Protein AF-A0A0F9HUR4-F1 (afdb_monomer_lite)

Radius of gyration: 11.78 Å; chains: 1; bounding box: 22×33×27 Å

Organism: NCBI:txid412755

Structure (mmCIF, N/CA/C/O backbone):
data_AF-A0A0F9HUR4-F1
#
_entry.id   AF-A0A0F9HUR4-F1
#
loop_
_atom_site.group_PDB
_atom_site.id
_atom_site.type_symbol
_atom_site.label_atom_id
_atom_site.label_alt_id
_atom_site.label_comp_id
_atom_site.label_asym_id
_atom_site.label_entity_id
_atom_site.label_seq_id
_atom_site.pdbx_PDB_ins_code
_atom_site.Cartn_x
_atom_site.Cartn_y
_atom_site.Cartn_z
_atom_site.occupancy
_atom_site.B_iso_or_equiv
_atom_site.auth_seq_id
_atom_site.auth_comp_id
_atom_site.auth_asym_id
_atom_site.auth_atom_id
_atom_site.pdbx_PDB_model_num
ATOM 1 N N . MET A 1 1 ? 6.394 24.442 -8.299 1.00 49.44 1 MET A N 1
ATOM 2 C CA . MET A 1 1 ? 6.551 22.978 -8.207 1.00 49.44 1 MET A CA 1
ATOM 3 C C . MET A 1 1 ? 5.622 22.363 -9.223 1.00 49.44 1 MET A C 1
ATOM 5 O O . MET A 1 1 ? 4.449 22.718 -9.255 1.00 49.44 1 MET A O 1
ATOM 9 N N . THR A 1 2 ? 6.180 21.580 -10.135 1.00 52.22 2 THR A N 1
ATOM 10 C CA . THR A 1 2 ? 5.461 20.987 -11.261 1.00 52.22 2 THR A CA 1
ATOM 11 C C . THR A 1 2 ? 4.854 19.667 -10.791 1.00 52.22 2 THR A C 1
ATOM 13 O O . THR A 1 2 ? 5.574 18.832 -10.255 1.00 52.22 2 THR A O 1
ATOM 16 N N . VAL A 1 3 ? 3.554 19.448 -11.017 1.00 58.03 3 VAL A N 1
ATOM 17 C CA . VAL A 1 3 ? 2.794 18.240 -10.601 1.00 58.03 3 VAL A CA 1
ATOM 18 C C . VAL A 1 3 ? 3.476 16.917 -11.019 1.00 58.03 3 VAL A C 1
ATOM 20 O O . VAL A 1 3 ? 3.301 15.870 -10.389 1.00 58.03 3 VAL A O 1
ATOM 23 N N . PHE A 1 4 ? 4.298 16.970 -12.069 1.00 57.03 4 PHE A N 1
ATOM 24 C CA . PHE A 1 4 ? 5.119 15.862 -12.555 1.00 57.03 4 PHE A CA 1
ATOM 25 C C . PHE A 1 4 ? 6.256 15.453 -11.601 1.00 57.03 4 PHE A C 1
ATOM 27 O O . PHE A 1 4 ? 6.496 14.258 -11.436 1.00 57.03 4 PHE A O 1
ATOM 34 N N . GLU A 1 5 ? 6.928 16.397 -10.939 1.00 57.41 5 GLU A N 1
ATOM 35 C CA . GLU A 1 5 ? 8.062 16.104 -10.045 1.00 57.41 5 GLU A CA 1
ATOM 36 C C . GLU A 1 5 ? 7.598 15.475 -8.726 1.00 57.41 5 GLU A C 1
ATOM 38 O O .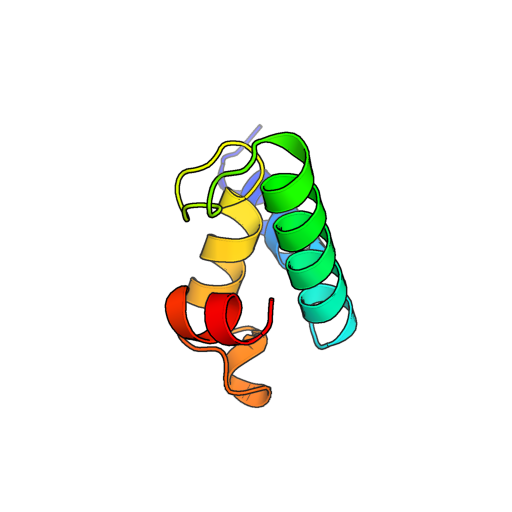 GLU A 1 5 ? 8.187 14.502 -8.256 1.00 57.41 5 GLU A O 1
ATOM 43 N N . GLU A 1 6 ? 6.488 15.968 -8.169 1.00 59.88 6 GLU A N 1
ATOM 44 C CA . GLU A 1 6 ? 5.877 15.405 -6.955 1.00 59.88 6 GLU A CA 1
ATOM 45 C C . GLU A 1 6 ? 5.425 13.957 -7.183 1.00 59.88 6 GLU A C 1
ATOM 47 O O . GLU A 1 6 ? 5.641 13.082 -6.346 1.00 59.88 6 GLU A O 1
ATOM 52 N N . THR A 1 7 ? 4.870 13.679 -8.365 1.00 60.31 7 THR A N 1
ATOM 53 C CA . THR A 1 7 ? 4.412 12.335 -8.731 1.00 60.31 7 THR A CA 1
ATOM 54 C C . THR A 1 7 ? 5.574 11.353 -8.891 1.00 60.31 7 THR A C 1
ATOM 56 O O . THR A 1 7 ? 5.474 10.209 -8.452 1.00 60.31 7 THR A O 1
ATOM 59 N N . TYR A 1 8 ? 6.699 11.793 -9.461 1.00 62.03 8 TYR A N 1
ATOM 60 C CA . TYR A 1 8 ? 7.888 10.952 -9.615 1.00 62.03 8 TYR A CA 1
ATOM 61 C C . TYR A 1 8 ? 8.493 10.561 -8.257 1.00 62.03 8 TYR A C 1
ATOM 63 O O . TYR A 1 8 ? 8.906 9.414 -8.070 1.00 62.03 8 TYR A O 1
ATOM 71 N N . PHE A 1 9 ? 8.486 11.486 -7.293 1.00 66.12 9 PHE A N 1
ATOM 72 C CA . PHE A 1 9 ? 9.009 11.257 -5.946 1.00 66.12 9 PHE A CA 1
ATOM 73 C C . PHE A 1 9 ? 8.169 10.244 -5.151 1.00 66.12 9 PHE A C 1
ATOM 75 O O . PHE A 1 9 ? 8.725 9.361 -4.496 1.00 66.12 9 PHE A O 1
ATOM 82 N N . GLU A 1 10 ? 6.837 10.321 -5.249 1.00 67.62 10 GLU A N 1
ATOM 83 C CA . GLU A 1 10 ? 5.936 9.354 -4.606 1.00 67.62 10 GLU A CA 1
ATOM 84 C C . GLU A 1 10 ? 6.145 7.933 -5.151 1.00 67.62 10 GLU A C 1
ATOM 86 O O . GLU A 1 10 ? 6.214 6.986 -4.371 1.00 67.62 10 GLU A O 1
ATOM 91 N N . ILE A 1 11 ? 6.316 7.778 -6.468 1.00 68.50 11 ILE A N 1
ATOM 92 C CA . ILE A 1 11 ? 6.519 6.458 -7.087 1.00 68.50 11 ILE A CA 1
ATOM 93 C C . ILE A 1 11 ? 7.854 5.841 -6.644 1.00 68.50 11 ILE A C 1
ATOM 95 O O . ILE A 1 11 ? 7.912 4.660 -6.308 1.00 68.50 11 ILE A O 1
ATOM 99 N N . HIS A 1 12 ? 8.923 6.641 -6.564 1.00 74.69 12 HIS A N 1
ATOM 100 C CA . HIS A 1 12 ? 10.240 6.153 -6.133 1.00 74.69 12 HIS A C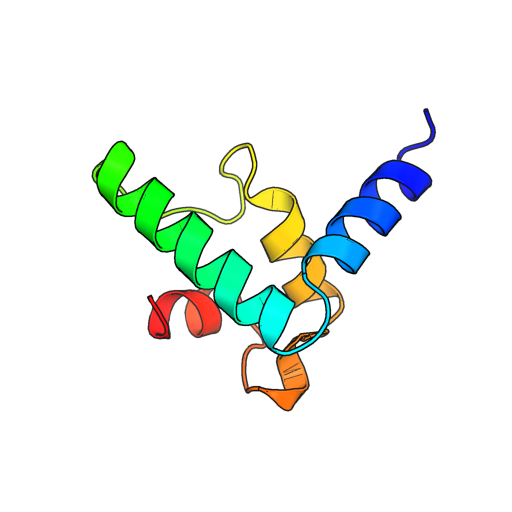A 1
ATOM 101 C C . HIS A 1 12 ? 10.261 5.690 -4.674 1.00 74.69 12 HIS A C 1
ATOM 103 O O . HIS A 1 12 ? 11.049 4.814 -4.319 1.00 74.69 12 HIS A O 1
ATOM 109 N N . ARG A 1 13 ? 9.388 6.247 -3.828 1.00 77.94 13 ARG A N 1
ATOM 110 C CA . ARG A 1 13 ? 9.280 5.874 -2.413 1.00 77.94 13 ARG A CA 1
ATOM 111 C C . ARG A 1 13 ? 8.748 4.452 -2.209 1.00 77.94 13 ARG A C 1
ATOM 113 O O . ARG A 1 13 ? 9.104 3.812 -1.220 1.00 77.94 13 ARG A O 1
ATOM 120 N N . TYR A 1 14 ? 7.926 3.974 -3.140 1.00 82.62 14 TYR A N 1
ATOM 121 C CA . TYR A 1 14 ? 7.191 2.711 -3.059 1.00 82.62 14 TYR A CA 1
ATOM 122 C C . TYR A 1 14 ? 7.657 1.686 -4.106 1.00 82.62 14 TYR A C 1
ATOM 124 O O . TYR A 1 14 ? 6.903 0.806 -4.514 1.00 82.62 14 TYR A O 1
ATOM 132 N N . LYS A 1 15 ? 8.927 1.773 -4.506 1.00 85.19 15 LYS A N 1
ATOM 133 C CA . LYS A 1 15 ? 9.529 0.913 -5.525 1.00 85.19 15 LYS A CA 1
ATOM 134 C C . LYS A 1 15 ? 9.783 -0.518 -5.025 1.00 85.19 15 LYS A C 1
ATOM 136 O O . LYS A 1 15 ? 10.318 -0.704 -3.928 1.00 85.19 15 LYS A O 1
ATOM 141 N N . GLY A 1 16 ? 9.460 -1.514 -5.852 1.00 87.25 16 GLY A N 1
ATOM 142 C CA . GLY A 1 16 ? 9.712 -2.933 -5.579 1.00 87.25 16 GLY A CA 1
ATOM 143 C C . GLY A 1 16 ? 9.087 -3.466 -4.279 1.00 87.25 16 GLY A C 1
ATOM 144 O O . GLY A 1 16 ? 8.132 -2.905 -3.737 1.00 87.25 16 GLY A O 1
ATOM 145 N N . ARG A 1 17 ? 9.652 -4.567 -3.764 1.00 88.69 17 ARG A N 1
ATOM 146 C CA . ARG A 1 17 ? 9.145 -5.272 -2.573 1.00 88.69 17 ARG A CA 1
ATOM 147 C C . ARG A 1 17 ? 9.196 -4.425 -1.300 1.00 88.69 17 ARG A C 1
ATOM 149 O O . ARG A 1 17 ? 8.222 -4.383 -0.561 1.00 88.69 17 ARG A O 1
ATOM 156 N N . GLU A 1 18 ? 10.302 -3.724 -1.057 1.00 89.75 18 GLU A N 1
ATOM 157 C CA . GLU A 1 18 ? 10.430 -2.855 0.123 1.00 89.75 18 GLU A CA 1
ATOM 158 C C . GLU A 1 18 ? 9.393 -1.727 0.110 1.00 89.75 18 GLU A C 1
ATOM 160 O O . GLU A 1 18 ? 8.856 -1.346 1.152 1.00 89.75 18 GLU A O 1
ATOM 165 N N . GLY A 1 19 ? 9.100 -1.193 -1.077 1.00 89.31 19 GLY A N 1
ATOM 166 C CA . GLY A 1 19 ? 8.040 -0.220 -1.272 1.00 89.31 19 GLY A CA 1
ATOM 167 C C . GLY A 1 19 ? 6.663 -0.780 -0.940 1.00 89.31 19 GLY A C 1
ATOM 168 O O . GLY A 1 19 ? 5.891 -0.127 -0.239 1.00 89.31 19 GLY A O 1
ATOM 169 N N . LEU A 1 20 ? 6.384 -2.006 -1.381 1.00 89.56 20 LEU A N 1
ATOM 170 C CA . LEU A 1 20 ? 5.148 -2.707 -1.049 1.00 89.56 20 LEU A CA 1
ATOM 171 C C . LEU A 1 20 ? 4.999 -2.931 0.465 1.00 89.56 20 LEU A C 1
ATOM 173 O O . LEU A 1 20 ? 3.958 -2.611 1.036 1.00 89.56 20 LEU A O 1
ATOM 177 N N . GLU A 1 21 ? 6.042 -3.417 1.138 1.00 90.69 21 GLU A N 1
ATOM 178 C CA . GLU A 1 21 ? 6.010 -3.642 2.590 1.00 90.69 21 GLU A CA 1
ATOM 179 C C . GLU A 1 21 ? 5.789 -2.335 3.368 1.00 90.69 21 GLU A C 1
ATOM 181 O O . GLU A 1 21 ? 4.986 -2.298 4.303 1.00 90.69 21 GLU A O 1
ATOM 186 N N . LYS A 1 22 ? 6.421 -1.233 2.939 1.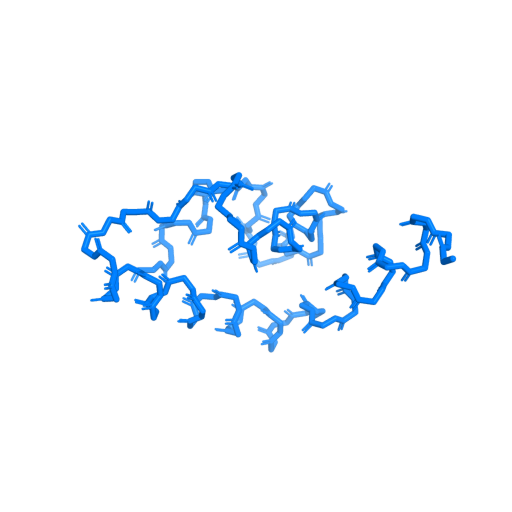00 89.88 22 LYS A N 1
ATOM 187 C CA . LYS A 1 22 ? 6.168 0.102 3.507 1.00 89.88 22 LYS A CA 1
ATOM 188 C C . LYS A 1 22 ? 4.725 0.548 3.307 1.00 89.88 22 LYS A C 1
ATOM 190 O O . LYS A 1 22 ? 4.123 1.056 4.248 1.00 89.88 22 LYS A O 1
ATOM 195 N N . ALA A 1 23 ? 4.169 0.350 2.113 1.00 89.50 23 ALA A N 1
ATOM 196 C CA . ALA A 1 23 ? 2.787 0.708 1.825 1.00 89.50 23 ALA A CA 1
ATOM 197 C C . ALA A 1 23 ? 1.804 -0.074 2.707 1.00 89.50 23 ALA A C 1
ATOM 199 O O . ALA A 1 23 ? 0.929 0.527 3.323 1.00 89.50 23 ALA A O 1
ATOM 200 N N . ILE A 1 24 ? 1.994 -1.390 2.833 1.00 89.50 24 ILE A N 1
ATOM 201 C CA . ILE A 1 24 ? 1.209 -2.253 3.728 1.00 89.50 24 ILE A CA 1
ATOM 202 C C . ILE A 1 24 ? 1.289 -1.751 5.173 1.00 89.50 24 ILE A C 1
ATOM 204 O O . ILE A 1 24 ? 0.263 -1.632 5.843 1.00 89.50 24 ILE A O 1
ATOM 208 N N . GLN A 1 25 ? 2.489 -1.416 5.651 1.00 89.81 25 GLN A N 1
ATOM 209 C CA . GLN A 1 25 ? 2.674 -0.908 7.007 1.00 89.81 25 GLN A CA 1
ATOM 210 C C . GLN A 1 25 ? 1.961 0.435 7.217 1.00 89.81 25 GLN A C 1
ATOM 212 O O . GLN A 1 25 ? 1.239 0.590 8.198 1.00 89.81 25 GLN A O 1
ATOM 217 N N . GLU A 1 26 ? 2.088 1.382 6.282 1.00 88.56 26 GLU A N 1
ATOM 218 C CA . GLU A 1 26 ? 1.392 2.674 6.365 1.00 88.56 26 GLU A CA 1
ATOM 219 C C . GLU A 1 26 ? -0.135 2.514 6.358 1.00 88.56 26 GLU A C 1
ATOM 221 O O . GLU A 1 26 ? -0.832 3.231 7.080 1.00 88.56 26 GLU A O 1
ATOM 226 N N . LEU A 1 27 ? -0.666 1.548 5.602 1.00 88.38 27 LEU A N 1
ATOM 227 C CA . LEU A 1 27 ? -2.094 1.228 5.601 1.00 88.38 27 LEU A CA 1
ATOM 228 C C . LEU A 1 27 ? -2.558 0.636 6.936 1.00 88.38 27 LEU A C 1
ATOM 230 O O . LEU A 1 27 ? -3.606 1.042 7.439 1.00 88.38 27 LEU A O 1
ATOM 234 N N . LYS A 1 28 ? -1.765 -0.253 7.544 1.00 87.62 28 LYS A N 1
ATOM 235 C CA . LYS A 1 28 ? -2.041 -0.812 8.879 1.00 87.62 28 LYS A CA 1
ATOM 236 C C . LYS A 1 28 ? -2.014 0.256 9.964 1.00 87.62 28 LYS A C 1
ATOM 238 O O . LYS A 1 28 ? -2.906 0.300 10.811 1.00 87.62 28 LYS A O 1
ATOM 243 N N . ASP A 1 29 ? -1.019 1.138 9.932 1.00 88.62 29 ASP A N 1
ATOM 244 C CA . ASP A 1 29 ? -0.930 2.269 10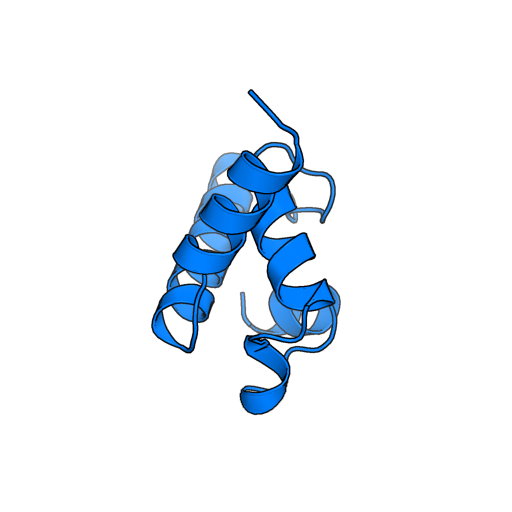.856 1.00 88.62 29 ASP A CA 1
ATOM 245 C C . ASP A 1 29 ? -2.111 3.233 10.681 1.00 88.62 29 ASP A C 1
ATOM 247 O O . ASP A 1 29 ? -2.660 3.726 11.670 1.00 88.62 29 ASP A O 1
ATOM 251 N N . PHE A 1 30 ? -2.560 3.461 9.442 1.00 87.31 30 PHE A N 1
ATOM 252 C CA . PHE A 1 30 ? -3.759 4.251 9.173 1.00 87.31 30 PHE A CA 1
ATOM 253 C C . PHE A 1 30 ? -5.019 3.585 9.740 1.00 87.31 30 PHE A C 1
ATOM 255 O O . PHE A 1 30 ? -5.789 4.246 10.441 1.00 87.31 30 PHE A O 1
ATOM 262 N N . GLU A 1 31 ? -5.218 2.291 9.481 1.00 86.81 31 GLU A N 1
ATOM 263 C CA . GLU A 1 31 ? -6.370 1.545 9.994 1.00 86.81 31 GLU A CA 1
ATOM 264 C C . GLU A 1 31 ? -6.406 1.569 11.522 1.00 86.81 31 GLU A C 1
ATOM 266 O O . GLU A 1 31 ? -7.433 1.900 12.110 1.00 86.81 31 GLU A O 1
ATOM 271 N N . LYS A 1 32 ? -5.262 1.336 12.171 1.00 87.44 32 LYS A N 1
ATOM 272 C CA . LYS A 1 32 ? -5.139 1.381 13.631 1.00 87.44 32 LYS A CA 1
ATOM 273 C C . LYS A 1 32 ? -5.405 2.773 14.205 1.00 87.44 32 LYS A C 1
ATOM 275 O O . LYS A 1 32 ? -5.971 2.892 15.287 1.00 87.44 32 LYS A O 1
ATOM 280 N N . LYS A 1 33 ? -4.975 3.830 13.513 1.00 87.69 33 LYS A N 1
ATOM 281 C CA . LYS A 1 33 ? -5.109 5.214 13.987 1.00 87.69 33 LYS A CA 1
ATOM 282 C C . LYS A 1 33 ? -6.527 5.764 13.841 1.00 87.69 33 LYS A C 1
ATOM 284 O O . LYS A 1 33 ? -6.943 6.571 14.668 1.00 87.69 33 LYS A O 1
ATOM 289 N N . TYR A 1 34 ? -7.227 5.389 12.774 1.00 84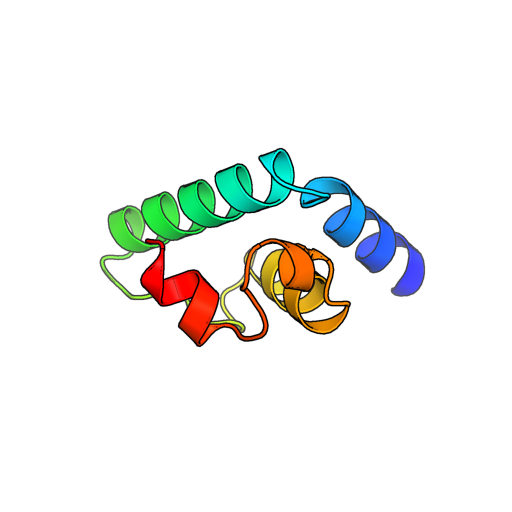.12 34 TYR A N 1
ATOM 290 C CA . TYR A 1 34 ? -8.542 5.942 12.438 1.00 84.12 34 TYR A CA 1
ATOM 291 C C . TYR A 1 34 ? -9.694 4.950 12.630 1.00 84.12 34 TYR A C 1
ATOM 293 O O . TYR A 1 34 ? -10.841 5.340 12.416 1.00 84.12 34 TYR A O 1
ATOM 301 N N . GLU A 1 35 ? -9.394 3.697 12.993 1.00 84.19 35 GLU A N 1
ATOM 302 C CA . GLU A 1 35 ? -10.340 2.573 13.106 1.00 84.19 35 GLU A CA 1
ATOM 303 C C . GLU A 1 35 ? -11.212 2.420 11.846 1.00 84.19 35 GLU A C 1
ATOM 305 O O . GLU A 1 35 ? -12.394 2.075 11.894 1.00 84.19 35 GLU A O 1
ATOM 310 N N . LYS A 1 36 ? -10.633 2.749 10.686 1.00 83.12 36 LYS A N 1
ATOM 311 C CA . LYS A 1 36 ? -11.310 2.797 9.388 1.00 83.12 36 LYS A CA 1
ATOM 312 C C . LYS A 1 36 ? -10.397 2.272 8.301 1.00 83.12 36 LYS A C 1
ATOM 314 O O . LYS A 1 36 ? -9.211 2.594 8.273 1.00 83.12 36 LYS A O 1
ATOM 319 N N . LYS A 1 37 ? -10.991 1.555 7.345 1.00 80.56 37 LYS A N 1
ATOM 320 C CA . LYS A 1 37 ? -10.262 1.081 6.172 1.00 80.56 37 LYS A CA 1
ATOM 321 C C . LYS A 1 37 ? -9.715 2.268 5.368 1.00 80.56 37 LYS A C 1
ATOM 323 O O . LYS A 1 37 ? -10.476 3.197 5.065 1.00 80.56 37 LYS A O 1
ATOM 328 N N . PRO A 1 38 ? -8.422 2.260 5.013 1.00 81.50 38 PRO A N 1
ATOM 329 C CA . PRO A 1 38 ? -7.857 3.276 4.144 1.00 81.50 38 PRO A CA 1
ATOM 330 C C . PRO A 1 38 ? -8.502 3.208 2.756 1.00 81.50 38 PRO A C 1
ATOM 332 O O . PRO A 1 38 ? -8.705 2.137 2.185 1.00 81.50 38 PRO A O 1
ATOM 335 N N . THR A 1 39 ? -8.819 4.376 2.203 1.00 79.38 39 THR A N 1
ATOM 336 C CA . THR A 1 39 ? -9.330 4.503 0.835 1.00 79.38 39 THR A CA 1
ATOM 337 C C . THR A 1 39 ? -8.237 5.061 -0.064 1.00 79.38 39 THR A C 1
ATOM 339 O O . THR A 1 39 ? -7.367 5.798 0.401 1.00 79.38 39 THR A O 1
ATOM 342 N N . SER A 1 40 ? -8.311 4.779 -1.363 1.00 71.69 40 SER A N 1
ATOM 343 C CA . SER A 1 40 ? -7.390 5.325 -2.373 1.00 71.69 40 SER A CA 1
ATOM 344 C C . SER A 1 40 ? -7.358 6.862 -2.424 1.00 71.69 40 SER A C 1
ATOM 346 O O . SER A 1 40 ? -6.419 7.447 -2.958 1.00 71.69 40 SER A O 1
ATOM 348 N N . VAL A 1 41 ? -8.372 7.520 -1.853 1.00 70.06 41 VAL A N 1
ATOM 349 C CA . VAL A 1 41 ? -8.525 8.983 -1.797 1.00 70.06 41 VAL A CA 1
ATOM 350 C C . VAL A 1 41 ? -8.065 9.559 -0.449 1.00 70.06 41 VAL A C 1
ATOM 352 O O . VAL A 1 41 ? -7.986 10.776 -0.280 1.00 70.06 41 VAL A O 1
ATOM 355 N N . SER A 1 42 ? -7.741 8.711 0.532 1.00 73.69 42 SER A N 1
ATOM 356 C CA . SER A 1 42 ? -7.283 9.163 1.844 1.00 73.69 42 SER A CA 1
ATOM 357 C C . SER A 1 42 ? -5.995 9.986 1.708 1.00 73.69 42 SER A C 1
ATOM 359 O O . SER A 1 42 ? -5.033 9.597 1.041 1.00 73.69 42 SER A O 1
ATOM 361 N N . LYS A 1 43 ? -5.968 11.156 2.354 1.00 66.00 43 LYS A N 1
ATOM 362 C CA . LYS A 1 43 ? -4.838 12.090 2.284 1.00 66.00 43 LYS A CA 1
ATOM 363 C C . LYS A 1 43 ? -3.563 11.419 2.817 1.00 66.00 43 LYS A C 1
ATOM 365 O O . LYS A 1 43 ? -3.555 10.948 3.950 1.00 66.00 43 LYS A O 1
ATOM 370 N N . GLY A 1 44 ? -2.504 11.390 2.005 1.00 67.00 44 GLY A N 1
ATOM 371 C CA . GLY A 1 44 ? -1.234 10.715 2.318 1.00 67.00 44 GLY A CA 1
ATOM 372 C C . GLY A 1 44 ? -1.101 9.295 1.755 1.00 67.00 44 GLY A C 1
ATOM 373 O O . GLY A 1 44 ? -0.012 8.740 1.793 1.00 67.00 44 GLY A O 1
ATOM 374 N N . ILE A 1 45 ? -2.174 8.737 1.187 1.00 75.25 45 ILE A N 1
ATOM 375 C CA . ILE A 1 45 ? -2.218 7.381 0.611 1.00 75.25 45 ILE A CA 1
ATOM 376 C C . ILE A 1 45 ? -2.311 7.423 -0.933 1.00 75.25 45 ILE A C 1
ATOM 378 O O . ILE A 1 45 ? -2.123 6.419 -1.621 1.00 75.25 45 ILE A O 1
ATOM 382 N N . SER A 1 46 ? -2.498 8.615 -1.508 1.00 74.00 46 SER A N 1
ATOM 383 C CA . SER A 1 46 ? -2.551 8.849 -2.957 1.00 74.00 46 SER A CA 1
ATOM 384 C C . SER A 1 46 ? -1.320 8.340 -3.713 1.00 74.00 46 SER A C 1
ATOM 386 O O . SER A 1 46 ? -1.454 7.874 -4.844 1.00 74.00 46 SER A O 1
ATOM 388 N N . GLY A 1 47 ? -0.134 8.391 -3.098 1.00 82.38 47 GLY A N 1
ATOM 389 C CA . GLY A 1 47 ? 1.102 7.875 -3.689 1.00 82.38 47 GLY A CA 1
ATOM 390 C C . GLY A 1 47 ? 1.064 6.362 -3.912 1.00 82.38 47 GLY A C 1
ATOM 391 O O . GLY A 1 47 ? 1.424 5.894 -4.989 1.00 82.38 47 GLY A O 1
ATOM 392 N N . ILE A 1 48 ? 0.526 5.608 -2.948 1.00 86.12 48 ILE A N 1
ATOM 393 C CA . ILE A 1 48 ? 0.355 4.148 -3.027 1.00 86.12 48 ILE A CA 1
ATOM 394 C C . ILE A 1 48 ? -0.586 3.796 -4.184 1.00 86.12 48 ILE A C 1
ATOM 396 O O . ILE A 1 48 ? -0.281 2.933 -5.004 1.00 86.12 48 ILE A O 1
ATOM 400 N N . TYR A 1 49 ? -1.708 4.511 -4.306 1.00 85.88 49 TYR A N 1
ATOM 401 C CA . TYR A 1 49 ? -2.648 4.285 -5.404 1.00 85.88 49 TYR A CA 1
ATOM 402 C C . TYR A 1 49 ? -2.004 4.532 -6.777 1.00 85.88 49 TYR A C 1
ATOM 404 O O . TYR A 1 49 ? -2.184 3.734 -7.696 1.00 85.88 49 TYR A O 1
ATOM 412 N N . LYS A 1 50 ? -1.203 5.596 -6.924 1.00 84.94 50 LYS A N 1
ATOM 413 C CA . LYS A 1 50 ? -0.472 5.867 -8.174 1.00 84.94 50 LYS A CA 1
ATOM 414 C C . LYS A 1 50 ? 0.519 4.752 -8.520 1.00 84.94 50 LYS A C 1
ATOM 416 O O . LYS A 1 50 ? 0.626 4.392 -9.687 1.00 84.94 50 LYS A O 1
ATOM 421 N N . VAL A 1 51 ? 1.209 4.188 -7.532 1.00 87.81 51 VAL A N 1
ATOM 422 C CA . VAL A 1 51 ? 2.175 3.089 -7.725 1.00 87.81 51 VAL A CA 1
ATOM 423 C C . VAL A 1 51 ? 1.475 1.829 -8.244 1.00 87.81 51 VAL A C 1
ATOM 425 O O . VAL A 1 51 ? 1.942 1.211 -9.204 1.00 87.81 51 VAL A O 1
ATOM 428 N N . ILE A 1 52 ? 0.294 1.517 -7.698 1.00 88.75 52 ILE A N 1
ATOM 429 C CA . ILE A 1 52 ? -0.578 0.448 -8.208 1.00 88.75 52 ILE A CA 1
ATOM 430 C C . ILE A 1 52 ? -0.993 0.729 -9.659 1.00 88.75 52 ILE A C 1
ATOM 432 O O . ILE A 1 52 ? -0.901 -0.155 -10.508 1.00 88.75 52 ILE A O 1
ATOM 436 N N . GLN A 1 53 ? -1.406 1.963 -9.974 1.00 86.69 53 GLN A N 1
ATOM 437 C CA . GLN A 1 53 ? -1.815 2.352 -11.332 1.00 86.69 53 GLN A CA 1
ATOM 438 C C . GLN A 1 53 ? -0.677 2.230 -12.356 1.00 86.69 53 GLN A C 1
ATOM 440 O O . GLN A 1 53 ? -0.906 1.784 -13.480 1.00 86.69 53 GLN A O 1
ATOM 445 N N . VAL A 1 54 ? 0.551 2.584 -11.968 1.00 87.19 54 VAL A N 1
ATOM 446 C CA . VAL A 1 54 ? 1.755 2.390 -12.796 1.00 87.19 54 VAL A CA 1
ATOM 447 C C . VAL A 1 54 ? 2.062 0.898 -12.982 1.00 87.19 54 VAL A C 1
ATOM 449 O O . VAL A 1 54 ? 2.621 0.498 -14.002 1.00 87.19 54 VAL A O 1
ATOM 452 N N . GLY A 1 55 ? 1.609 0.053 -12.056 1.00 88.31 55 GLY A N 1
ATOM 453 C CA . GLY A 1 55 ? 1.777 -1.392 -12.113 1.00 88.31 55 GLY A CA 1
ATOM 454 C C . GLY A 1 55 ? 3.098 -1.878 -11.532 1.00 88.31 55 GLY A C 1
ATOM 455 O O . GLY A 1 55 ? 3.525 -2.977 -11.872 1.00 88.31 55 GLY A O 1
ATOM 456 N N . GLU A 1 56 ? 3.717 -1.082 -10.661 1.00 90.81 56 GLU A N 1
ATOM 457 C CA . GLU A 1 56 ? 4.989 -1.401 -9.999 1.00 90.81 56 GLU A CA 1
ATOM 458 C C . GLU A 1 56 ? 4.927 -2.725 -9.223 1.00 90.81 56 GLU A C 1
ATOM 460 O O . GLU A 1 56 ? 5.911 -3.449 -9.142 1.00 90.81 56 GLU A O 1
ATOM 465 N N . TRP A 1 57 ? 3.759 -3.076 -8.675 1.00 90.44 57 TRP A N 1
ATOM 466 C CA . TRP A 1 57 ? 3.576 -4.300 -7.888 1.00 90.44 57 TRP A CA 1
ATOM 467 C C . TRP A 1 57 ? 2.861 -5.428 -8.624 1.00 90.44 57 TRP A C 1
ATOM 469 O O . TRP A 1 57 ? 2.502 -6.436 -8.009 1.00 90.44 57 TRP A O 1
ATOM 479 N N . LYS A 1 58 ? 2.702 -5.312 -9.948 1.00 90.31 58 LYS A N 1
ATOM 480 C CA . LYS A 1 58 ? 2.109 -6.383 -10.763 1.00 90.31 58 LYS A CA 1
ATOM 481 C C . LYS A 1 58 ? 2.900 -7.684 -10.651 1.00 90.31 58 LYS A C 1
ATOM 483 O O . LYS A 1 58 ? 2.299 -8.752 -10.639 1.00 90.31 58 LYS A O 1
ATOM 488 N N . GLU A 1 59 ? 4.224 -7.600 -10.513 1.00 90.12 59 GLU A N 1
ATOM 489 C CA . GLU A 1 59 ? 5.093 -8.765 -10.301 1.00 90.12 59 GLU A CA 1
ATOM 490 C C . GLU A 1 59 ? 4.833 -9.490 -8.968 1.00 90.12 59 GLU A C 1
ATOM 492 O O . GLU A 1 59 ? 5.083 -10.688 -8.864 1.00 90.12 59 GLU A O 1
ATOM 497 N N . PHE A 1 60 ? 4.271 -8.793 -7.975 1.00 88.44 60 PHE A N 1
ATOM 498 C CA . PHE A 1 60 ? 3.886 -9.352 -6.675 1.00 88.44 60 PHE A CA 1
ATOM 499 C C . PHE A 1 60 ? 2.408 -9.768 -6.617 1.00 88.44 60 PHE A C 1
ATOM 501 O O . PHE A 1 60 ? 1.932 -10.171 -5.561 1.00 88.44 60 PHE A O 1
ATOM 508 N N . GLY A 1 61 ? 1.679 -9.670 -7.734 1.00 88.88 61 GLY A N 1
ATOM 509 C CA . GLY A 1 61 ? 0.253 -9.997 -7.808 1.00 88.88 61 GLY A CA 1
ATOM 510 C C . GLY A 1 61 ? -0.686 -8.866 -7.384 1.00 88.88 61 GLY A C 1
ATOM 511 O O . GLY A 1 61 ? -1.889 -9.086 -7.322 1.00 88.88 61 GLY A O 1
ATOM 512 N N . ILE A 1 62 ? -0.174 -7.656 -7.136 1.00 90.88 62 ILE A N 1
ATOM 513 C CA . ILE A 1 62 ? -0.996 -6.509 -6.735 1.00 90.88 62 ILE A CA 1
ATOM 514 C C . ILE A 1 62 ? -1.249 -5.628 -7.949 1.00 90.88 62 ILE A C 1
ATOM 516 O O . ILE A 1 62 ? -0.368 -4.914 -8.435 1.00 90.88 62 ILE A O 1
ATOM 520 N N . ILE A 1 63 ? -2.479 -5.701 -8.447 1.00 90.75 63 ILE A N 1
ATOM 521 C CA . ILE A 1 63 ? -2.916 -5.003 -9.659 1.00 90.75 63 ILE A CA 1
ATOM 522 C C . ILE A 1 63 ? -3.899 -3.890 -9.298 1.00 90.75 63 ILE A C 1
ATOM 524 O O . ILE A 1 63 ? -3.949 -2.852 -9.96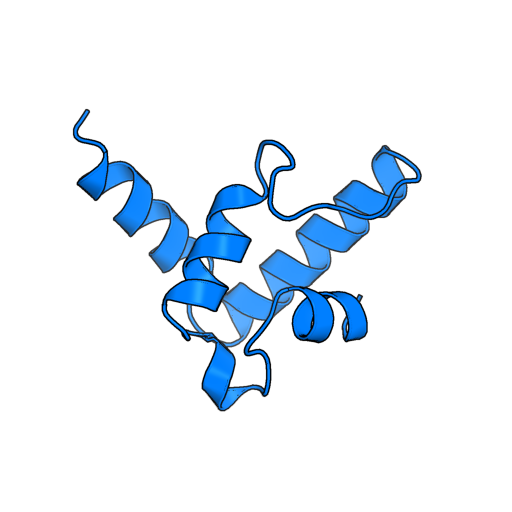2 1.00 90.75 63 ILE A O 1
ATOM 528 N N . THR A 1 64 ? -4.672 -4.095 -8.237 1.00 90.19 64 THR A N 1
ATOM 529 C CA . THR A 1 64 ? -5.718 -3.190 -7.781 1.00 90.19 64 THR A CA 1
ATOM 530 C C . THR A 1 64 ? -5.537 -2.810 -6.315 1.00 90.19 64 THR A C 1
ATOM 532 O O . THR A 1 64 ? -4.757 -3.398 -5.569 1.00 90.19 64 THR A O 1
ATOM 535 N N . TRP A 1 65 ? -6.276 -1.781 -5.898 1.00 87.75 65 TRP A N 1
ATOM 536 C CA . TRP A 1 65 ? -6.343 -1.386 -4.493 1.00 87.75 65 TRP A CA 1
ATOM 537 C C . TRP A 1 65 ? -6.871 -2.517 -3.604 1.00 87.75 65 TRP A C 1
ATOM 539 O O . TRP A 1 65 ? -6.410 -2.675 -2.481 1.00 87.75 65 TRP A O 1
ATOM 549 N N . ASP A 1 66 ? -7.823 -3.302 -4.110 1.00 87.94 66 ASP A N 1
ATOM 550 C CA . ASP A 1 66 ? -8.420 -4.413 -3.371 1.00 87.94 66 ASP A CA 1
ATOM 551 C C . ASP A 1 66 ? -7.405 -5.538 -3.131 1.00 87.94 66 ASP A C 1
ATOM 553 O O . ASP A 1 66 ? -7.284 -6.011 -2.004 1.00 87.94 66 ASP A O 1
ATOM 557 N N . ASP A 1 67 ? -6.579 -5.855 -4.139 1.00 89.06 67 ASP A N 1
ATOM 558 C CA . ASP A 1 67 ? -5.470 -6.807 -3.983 1.00 89.06 67 ASP A CA 1
ATOM 559 C C . ASP A 1 67 ? -4.532 -6.365 -2.854 1.00 89.06 67 ASP A C 1
ATOM 561 O O . ASP A 1 67 ? -4.162 -7.160 -1.996 1.00 89.06 67 ASP A O 1
ATOM 565 N N . LEU A 1 68 ? -4.194 -5.071 -2.799 1.00 88.25 68 LEU A N 1
ATOM 566 C CA . LEU A 1 68 ? -3.360 -4.522 -1.730 1.00 88.25 68 LEU A CA 1
ATOM 567 C C . LEU A 1 68 ? -4.038 -4.627 -0.355 1.00 88.25 68 LEU A C 1
ATOM 569 O O . LEU A 1 68 ? -3.372 -4.946 0.629 1.00 88.25 68 LEU A O 1
ATOM 573 N N . LEU A 1 69 ? -5.349 -4.382 -0.280 1.00 86.31 69 LEU A N 1
ATOM 574 C CA . LEU A 1 69 ? -6.121 -4.524 0.957 1.00 86.31 69 LEU A CA 1
ATOM 575 C C . LEU A 1 69 ? -6.246 -5.985 1.420 1.00 86.31 69 LEU A C 1
ATOM 577 O O . LEU A 1 69 ? -6.482 -6.220 2.600 1.00 86.31 69 LEU A O 1
ATOM 581 N N . TYR A 1 70 ? -6.079 -6.970 0.538 1.00 85.81 70 TYR A N 1
ATOM 582 C CA . TYR A 1 70 ? -6.038 -8.381 0.932 1.00 85.81 70 TYR A CA 1
ATOM 583 C C . TYR A 1 70 ? -4.751 -8.743 1.699 1.00 85.81 70 TYR A C 1
ATOM 585 O O . TYR A 1 70 ? -4.695 -9.759 2.392 1.00 85.81 70 TYR A O 1
ATOM 593 N N . HIS A 1 71 ? -3.709 -7.912 1.591 1.00 81.25 71 HIS A N 1
ATOM 594 C CA . HIS A 1 71 ? -2.416 -8.116 2.249 1.00 81.25 71 HIS A CA 1
ATOM 595 C C . HIS A 1 71 ? -2.258 -7.372 3.585 1.00 81.25 71 HIS A C 1
ATOM 597 O O . HIS A 1 71 ? -1.220 -7.532 4.245 1.00 81.25 71 HIS A O 1
ATOM 603 N N . ILE A 1 72 ? -3.244 -6.565 3.994 1.00 80.06 72 ILE A N 1
ATOM 604 C CA . ILE A 1 72 ? -3.239 -5.884 5.296 1.00 80.06 72 ILE A CA 1
ATOM 605 C C . ILE A 1 72 ? -3.999 -6.686 6.349 1.00 80.06 72 ILE A C 1
ATOM 607 O O . ILE A 1 72 ? -3.392 -6.859 7.435 1.00 80.06 72 ILE A O 1
#

Foldseek 3Di:
DDPVVVLVVLLVCLADPVSLVVLLVVQVVVCVVPVDGDDCPPPPNVSVQSNLVVVRCVVVVRNHPVSSVVVD

pLDDT: mean 81.13, std 10.88, range [49.44, 90.88]

Secondary structure (DSSP, 8-state):
--HHHHHHHHHHHT-HHHHHHHHHHHHHHHHHHHTS---TTSTTTHHHHHHHHHTTTGGGT--SHHHHHTT-

Sequence (72 aa):
MTVFEETYFEIHRYKGREGLEKAIQELKDFEKKYEKKPTSVSKGISGIYKVIQVGEWKEFGIITWDDLLYHI